Protein AF-A0A3A6Q9E3-F1 (afdb_monomer_lite)

Foldseek 3Di:
DPLVVLLVVLVCLLVVVDFQWDDDLQAIEGAAAAQDDDDRVVLSVLSNVLSVQLNVLRPPPCSVVSVVVSCVVSVQARPAAPPSAQHLSHHRNGPAPVNHALNRGAHEYAHHEDCQWDDRNNYIHHNQCVVCPPPQFSDWDWDDDNPFIKIWTADNVRDIDIDTD

pLDDT: mean 94.64, std 5.33, range [58.59, 98.62]

Secondary structure (DSSP, 8-state):
--HHHHHHHHHHHHTTSS-SEEE-SSSEEESS--SS---HHHHHHHHHHHHHHHHHTTT-TTHHHHHHHHHHHTHHHH--BTTTBS-TT--TTT--GGG--TTSPSEEE-SS--SS-EEETTEEE---TTTTTTSTT--EEEEE-SS-EEEEEE-TTS-EEEEE-

Radius of gyration: 17.54 Å; chains: 1; bounding box: 40×32×51 Å

Sequence (165 aa):
MAQSNRESFLNRVIEGGITAAFEGHSYVYSHAGSNEIFDPEEINERLRTAAKELLDAIGEPNEPAIQEEVVEQYNRIFELGEGGGRGPSAGLCWLDFRHIEESAPPQIVGHSMHASATRKGDVICGNVIRQNQRSQGGEGVLMETSSEVKFFHRNPDGSVGVEVI

Structure (mmCIF, N/CA/C/O backbone):
data_AF-A0A3A6Q9E3-F1
#
_entry.id   AF-A0A3A6Q9E3-F1
#
loop_
_atom_site.group_PDB
_atom_site.id
_atom_site.type_symbol
_atom_site.label_atom_id
_atom_site.label_alt_id
_atom_site.label_comp_id
_atom_site.label_asym_id
_atom_site.label_entity_id
_atom_site.label_seq_id
_atom_site.pdbx_PDB_ins_code
_atom_site.Cartn_x
_atom_site.Cartn_y
_atom_site.Cartn_z
_atom_site.occupancy
_atom_site.B_iso_or_equiv
_atom_site.auth_seq_id
_atom_site.auth_comp_id
_atom_site.auth_asym_id
_atom_site.auth_atom_id
_atom_site.pdbx_PDB_model_num
ATOM 1 N N . MET A 1 1 ? -15.010 15.907 4.787 1.00 58.59 1 MET A N 1
ATOM 2 C CA . MET A 1 1 ? -15.843 14.964 4.001 1.00 58.59 1 MET A CA 1
ATOM 3 C C . MET A 1 1 ? -17.243 14.970 4.587 1.00 58.59 1 MET A C 1
ATOM 5 O O . MET A 1 1 ? -17.349 15.163 5.790 1.00 58.59 1 MET A O 1
ATOM 9 N N . ALA A 1 2 ? -18.292 14.791 3.781 1.00 75.12 2 ALA A N 1
ATOM 10 C CA . ALA A 1 2 ? -19.626 14.543 4.334 1.00 75.12 2 ALA A CA 1
ATOM 11 C C . ALA A 1 2 ? -19.605 13.244 5.162 1.00 75.12 2 ALA A C 1
ATOM 13 O O . ALA A 1 2 ? -18.877 12.317 4.802 1.00 75.12 2 ALA A O 1
ATOM 14 N N . GLN A 1 3 ? -20.372 13.180 6.250 1.00 77.38 3 GLN A N 1
ATOM 15 C CA . GLN A 1 3 ? -20.430 12.013 7.140 1.00 77.38 3 GLN A CA 1
ATOM 16 C C . GLN A 1 3 ? -20.767 10.719 6.375 1.00 77.38 3 GLN A C 1
ATOM 18 O O . GLN A 1 3 ? -20.047 9.733 6.499 1.00 77.38 3 GLN A O 1
ATOM 23 N N . SER A 1 4 ? -21.733 10.782 5.453 1.00 86.31 4 SER A N 1
A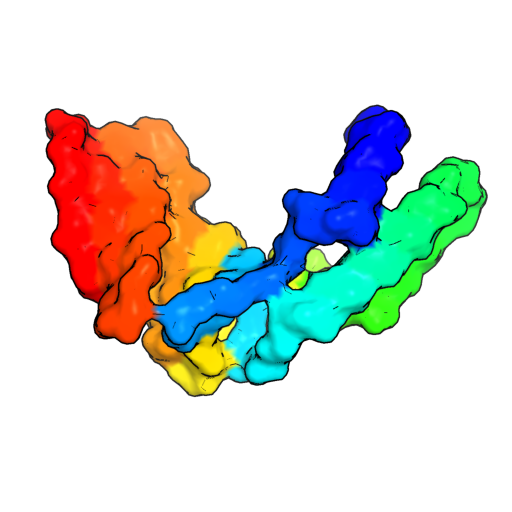TOM 24 C CA . SER A 1 4 ? -22.103 9.670 4.565 1.00 86.31 4 SER A CA 1
ATOM 25 C C . SER A 1 4 ? -20.943 9.141 3.710 1.00 86.31 4 SER A C 1
ATOM 27 O O . SER A 1 4 ? -20.870 7.948 3.423 1.00 86.31 4 SER A O 1
ATOM 29 N N . ASN A 1 5 ? -19.995 10.002 3.318 1.00 92.56 5 ASN A N 1
ATOM 30 C CA . ASN A 1 5 ? -18.818 9.569 2.561 1.00 92.56 5 ASN A CA 1
ATOM 31 C C . ASN A 1 5 ? -17.825 8.810 3.450 1.00 92.56 5 ASN A C 1
ATOM 33 O O . ASN A 1 5 ? -17.154 7.907 2.959 1.00 92.56 5 ASN A O 1
ATOM 37 N N . ARG A 1 6 ? -17.720 9.170 4.737 1.00 94.69 6 ARG A N 1
ATOM 38 C CA . ARG A 1 6 ? -16.858 8.460 5.695 1.00 94.69 6 ARG A CA 1
ATOM 39 C C . ARG A 1 6 ? -17.416 7.076 5.987 1.00 94.69 6 ARG A C 1
ATOM 41 O O . ARG A 1 6 ? -16.682 6.104 5.867 1.00 94.69 6 ARG A O 1
ATOM 48 N N . GLU A 1 7 ? -18.712 6.995 6.271 1.00 96.69 7 GLU A N 1
ATOM 49 C CA . GLU A 1 7 ? -19.413 5.727 6.483 1.00 96.69 7 GLU A CA 1
ATOM 50 C C . GLU A 1 7 ? -19.272 4.811 5.261 1.00 96.69 7 GLU A C 1
ATOM 52 O O . GLU A 1 7 ? -18.878 3.655 5.393 1.00 96.69 7 GLU A O 1
ATOM 57 N N . SER A 1 8 ? -19.516 5.327 4.051 1.00 96.75 8 SER A N 1
ATOM 58 C CA . SER A 1 8 ? -19.366 4.544 2.817 1.00 96.75 8 SER A CA 1
ATOM 59 C C . SER A 1 8 ? -17.931 4.055 2.595 1.00 96.75 8 SER A C 1
ATOM 61 O O . SER A 1 8 ? -17.729 2.910 2.189 1.00 96.75 8 SER A O 1
ATOM 63 N N . PHE A 1 9 ? -16.931 4.894 2.876 1.00 96.94 9 PHE A N 1
ATOM 64 C CA . PHE A 1 9 ? -15.528 4.508 2.759 1.00 96.94 9 PHE A CA 1
ATOM 65 C C . PHE A 1 9 ? -15.155 3.405 3.754 1.00 96.94 9 PHE A C 1
ATOM 67 O O . PHE A 1 9 ? -14.591 2.392 3.346 1.00 96.94 9 PHE A O 1
ATOM 74 N N . LEU A 1 10 ? -15.502 3.573 5.034 1.00 98.06 10 LEU A N 1
ATOM 75 C CA . LEU A 1 10 ? -15.190 2.597 6.078 1.00 98.06 10 LEU A CA 1
ATOM 76 C C . LEU A 1 10 ? -15.878 1.258 5.815 1.00 98.06 10 LEU A C 1
ATOM 78 O O . LEU A 1 10 ? -15.215 0.229 5.875 1.00 98.06 10 LEU A O 1
ATOM 82 N N . ASN A 1 11 ? -17.150 1.259 5.404 1.00 98.38 11 ASN A N 1
ATOM 83 C CA . ASN A 1 11 ? -17.837 0.028 5.000 1.00 98.38 11 ASN A CA 1
ATOM 84 C C . ASN A 1 11 ? -17.098 -0.698 3.869 1.00 98.38 11 ASN A C 1
ATOM 86 O O . ASN A 1 11 ? -16.890 -1.905 3.944 1.00 98.38 11 ASN A O 1
ATOM 90 N N . ARG A 1 12 ? -16.595 0.029 2.866 1.00 98.19 12 ARG A N 1
ATOM 91 C CA . ARG A 1 12 ? -15.822 -0.585 1.779 1.00 98.19 12 ARG A CA 1
ATOM 92 C C . ARG A 1 12 ? -14.494 -1.184 2.252 1.00 98.19 12 ARG A C 1
ATOM 94 O O . ARG A 1 12 ? -14.061 -2.194 1.700 1.00 98.19 12 ARG A O 1
ATOM 101 N N . VAL A 1 13 ? -13.841 -0.580 3.246 1.00 98.25 13 VAL A N 1
ATOM 102 C CA . VAL A 1 13 ? -12.651 -1.163 3.891 1.00 98.25 13 VAL A CA 1
ATOM 103 C C . VAL A 1 13 ? -13.034 -2.444 4.637 1.00 98.25 13 VAL A C 1
ATOM 105 O O . VAL A 1 13 ? -12.391 -3.472 4.442 1.00 98.25 13 VAL A O 1
ATOM 108 N N . ILE A 1 14 ? -14.114 -2.409 5.426 1.00 98.56 14 ILE A N 1
ATOM 109 C CA . ILE A 1 14 ? -14.632 -3.548 6.204 1.00 98.56 14 ILE A CA 1
ATOM 110 C C . ILE A 1 14 ? -14.969 -4.739 5.297 1.00 98.56 14 ILE A C 1
ATOM 112 O O . ILE A 1 14 ? -14.627 -5.874 5.619 1.00 98.56 14 ILE A O 1
ATOM 116 N N . GLU A 1 15 ? -15.580 -4.479 4.143 1.00 98.12 15 GLU A N 1
ATOM 117 C CA . GLU A 1 15 ? -15.915 -5.478 3.120 1.00 98.12 15 GLU A CA 1
ATOM 118 C C . GLU A 1 15 ? -14.687 -6.007 2.351 1.00 98.12 15 GLU A C 1
ATOM 120 O O . GLU A 1 15 ? -14.817 -6.897 1.513 1.00 98.12 15 GLU A O 1
ATOM 125 N N . GLY A 1 16 ? -13.487 -5.468 2.602 1.00 96.69 16 GLY A N 1
ATOM 126 C CA . GLY A 1 16 ? -12.255 -5.851 1.908 1.00 96.69 16 GLY A CA 1
ATOM 127 C C . GLY A 1 16 ? -12.112 -5.259 0.503 1.00 96.69 16 GLY A C 1
ATOM 128 O O . GLY A 1 16 ? -11.206 -5.636 -0.234 1.00 96.69 16 GLY A O 1
ATOM 129 N N . GLY A 1 17 ? -12.966 -4.305 0.123 1.00 96.94 17 GLY A N 1
ATOM 130 C CA . GLY A 1 17 ? -12.888 -3.601 -1.158 1.00 96.94 17 GLY A CA 1
ATOM 131 C C . GLY A 1 17 ? -11.771 -2.551 -1.232 1.00 96.94 17 GLY A C 1
ATOM 132 O O . GLY A 1 17 ? -11.564 -1.969 -2.301 1.00 96.94 17 GLY A O 1
ATOM 133 N N . ILE A 1 18 ? -11.097 -2.276 -0.110 1.00 96.38 18 ILE A N 1
ATOM 134 C CA . ILE A 1 18 ? -9.879 -1.464 0.011 1.00 96.38 18 ILE A CA 1
ATOM 135 C C . ILE A 1 18 ? -8.924 -2.207 0.954 1.00 96.38 18 ILE A C 1
ATOM 137 O O . ILE A 1 18 ? -9.303 -2.530 2.077 1.00 96.38 18 ILE A O 1
ATOM 141 N N . THR A 1 19 ? -7.694 -2.454 0.504 1.00 96.62 19 THR A N 1
ATOM 142 C CA . THR A 1 19 ? -6.647 -3.154 1.263 1.00 96.62 19 THR A CA 1
ATOM 143 C C . THR A 1 19 ? -5.437 -2.247 1.491 1.00 96.62 19 THR A C 1
ATOM 145 O O . THR A 1 19 ? -5.199 -1.309 0.729 1.00 96.62 19 THR A O 1
ATOM 148 N N . ALA A 1 20 ? -4.670 -2.518 2.548 1.00 96.50 20 ALA A N 1
ATOM 149 C CA . ALA A 1 20 ? -3.382 -1.866 2.798 1.00 96.50 20 ALA A CA 1
ATOM 150 C C . ALA A 1 20 ? -2.235 -2.562 2.049 1.00 96.50 20 ALA A C 1
ATOM 152 O O . ALA A 1 20 ? -1.257 -1.904 1.682 1.00 96.50 20 ALA A O 1
ATOM 153 N N . ALA A 1 21 ? -2.363 -3.870 1.807 1.00 98.00 21 ALA A N 1
ATOM 154 C CA . ALA A 1 21 ? -1.386 -4.651 1.060 1.00 98.00 21 ALA A CA 1
ATOM 155 C C . ALA A 1 21 ? -2.013 -5.838 0.312 1.00 98.00 21 ALA A C 1
ATOM 157 O O . ALA A 1 21 ? -3.147 -6.224 0.595 1.00 98.00 21 ALA A O 1
ATOM 158 N N . PHE A 1 22 ? -1.284 -6.424 -0.636 1.00 97.56 22 PHE A N 1
ATOM 159 C CA . PHE A 1 22 ? -1.633 -7.695 -1.281 1.00 97.56 22 PHE A CA 1
ATOM 160 C C . PHE A 1 22 ? -0.392 -8.385 -1.862 1.00 97.56 22 PHE A C 1
ATOM 162 O O . PHE A 1 22 ? 0.624 -7.739 -2.116 1.00 97.56 22 PHE A O 1
ATOM 169 N N . GLU A 1 23 ? -0.475 -9.696 -2.077 1.00 97.88 23 GLU A N 1
ATOM 170 C CA . GLU A 1 23 ? 0.599 -10.475 -2.700 1.00 97.88 23 GLU A CA 1
ATOM 171 C C . GLU A 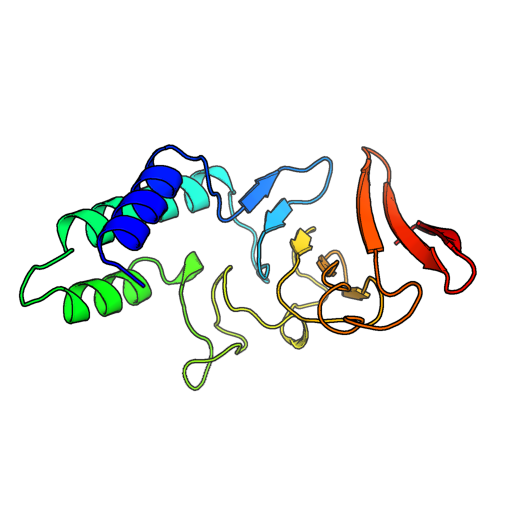1 23 ? 0.581 -10.337 -4.226 1.00 97.88 23 GLU A C 1
ATOM 173 O O . GLU A 1 23 ? -0.464 -10.465 -4.870 1.00 97.88 23 GLU A O 1
ATOM 178 N N . GLY A 1 24 ? 1.753 -10.069 -4.795 1.00 96.88 24 GLY A N 1
ATOM 179 C CA . GLY A 1 24 ? 2.039 -10.195 -6.217 1.00 96.88 24 GLY A CA 1
ATOM 180 C C . GLY A 1 24 ? 2.612 -11.569 -6.566 1.00 96.88 24 GLY A C 1
ATOM 181 O O . GLY A 1 24 ? 2.370 -12.563 -5.885 1.00 96.88 24 GLY A O 1
ATOM 182 N N . HIS A 1 25 ? 3.397 -11.635 -7.638 1.00 96.31 25 HIS A N 1
ATOM 183 C CA . HIS A 1 25 ? 4.125 -12.847 -8.019 1.00 96.31 25 HIS A CA 1
ATOM 184 C C . HIS A 1 25 ? 5.330 -13.119 -7.109 1.00 96.31 25 HIS A C 1
ATOM 186 O O . HIS A 1 25 ? 5.484 -14.224 -6.595 1.00 96.31 25 HIS A O 1
ATOM 192 N N . SER A 1 26 ? 6.184 -12.115 -6.946 1.00 96.56 26 SER A N 1
ATOM 193 C CA . SER A 1 26 ? 7.442 -12.147 -6.192 1.00 96.56 26 SER A CA 1
ATOM 194 C C . SER A 1 26 ? 7.547 -10.983 -5.202 1.00 96.56 26 SER A C 1
ATOM 196 O O . SER A 1 26 ? 8.435 -10.985 -4.351 1.00 96.56 26 SER A O 1
ATOM 198 N N . TYR A 1 27 ? 6.669 -9.985 -5.319 1.00 98.12 27 TYR A N 1
ATOM 199 C CA . TYR A 1 27 ? 6.662 -8.773 -4.509 1.00 98.12 27 TYR A CA 1
ATOM 200 C C . TYR A 1 27 ? 5.375 -8.660 -3.693 1.00 98.12 27 TYR A C 1
ATOM 202 O O . TYR A 1 27 ? 4.293 -9.019 -4.156 1.00 98.12 27 TYR A O 1
ATOM 210 N N . VAL A 1 28 ? 5.467 -8.075 -2.498 1.00 98.38 28 VAL A N 1
ATOM 211 C CA . VAL A 1 28 ? 4.283 -7.597 -1.775 1.00 98.38 28 VAL A CA 1
ATOM 212 C C . VAL A 1 28 ? 3.970 -6.169 -2.208 1.00 98.38 28 VAL A C 1
ATOM 214 O O . VAL A 1 28 ? 4.825 -5.282 -2.165 1.00 98.38 28 VAL A O 1
ATOM 217 N N . TYR A 1 29 ? 2.729 -5.916 -2.600 1.00 98.25 29 TYR A N 1
ATOM 218 C CA . TYR A 1 29 ? 2.251 -4.573 -2.888 1.00 98.25 29 TYR A CA 1
ATOM 219 C C . TYR A 1 29 ? 1.728 -3.923 -1.619 1.00 98.25 29 TYR A C 1
ATOM 221 O O . TYR A 1 29 ? 0.953 -4.528 -0.884 1.00 98.25 29 TYR A O 1
ATOM 229 N N . SER A 1 30 ? 2.106 -2.672 -1.376 1.00 97.25 30 SER A N 1
ATOM 230 C CA . SER A 1 30 ? 1.544 -1.857 -0.294 1.00 97.25 30 SER A CA 1
ATOM 231 C C . SER A 1 30 ? 1.592 -0.372 -0.650 1.00 97.25 30 SER A C 1
ATOM 233 O O . SER A 1 30 ? 2.131 0.012 -1.691 1.00 97.25 30 SER A O 1
ATOM 235 N N . HIS A 1 31 ? 1.006 0.496 0.180 1.00 95.81 31 HIS A N 1
ATOM 236 C CA . HIS A 1 31 ? 1.027 1.926 -0.119 1.00 95.81 31 HIS A CA 1
ATOM 237 C C . HIS A 1 31 ? 2.443 2.514 -0.035 1.00 95.81 31 HIS A C 1
ATOM 239 O O . HIS A 1 31 ? 2.944 3.023 -1.042 1.00 95.81 31 HIS A O 1
ATOM 245 N N . ALA A 1 32 ? 3.079 2.452 1.137 1.00 96.81 32 ALA A N 1
ATOM 246 C CA . ALA A 1 32 ? 4.372 3.081 1.411 1.00 96.81 32 ALA A CA 1
ATOM 247 C C . ALA A 1 32 ? 5.531 2.093 1.609 1.00 96.81 32 ALA A C 1
ATOM 249 O O . ALA A 1 32 ? 6.683 2.460 1.384 1.00 96.81 32 ALA A O 1
ATOM 250 N N . GLY A 1 33 ? 5.222 0.841 1.944 1.00 96.94 33 GLY A N 1
ATOM 251 C CA . GLY A 1 33 ? 6.204 -0.197 2.243 1.00 96.94 33 GLY A CA 1
ATOM 252 C C . GLY A 1 33 ? 6.677 -0.206 3.692 1.00 96.94 33 GLY A C 1
ATOM 253 O O . GLY A 1 33 ? 6.226 0.580 4.525 1.00 96.94 33 GLY A O 1
ATOM 254 N N . SER A 1 34 ? 7.582 -1.134 3.986 1.00 97.19 34 SER A N 1
ATOM 255 C CA . SER A 1 34 ? 8.224 -1.317 5.287 1.00 97.19 34 SER A CA 1
ATOM 256 C C . SER A 1 34 ? 9.653 -1.841 5.128 1.00 97.19 34 SER A C 1
ATOM 258 O O . SER A 1 34 ? 9.971 -2.497 4.139 1.00 97.19 34 SER A O 1
ATOM 260 N N . ASN A 1 35 ? 10.504 -1.603 6.125 1.00 97.62 35 ASN A N 1
ATOM 261 C CA . ASN A 1 35 ? 11.821 -2.244 6.216 1.00 97.62 35 ASN A CA 1
ATOM 262 C C . ASN A 1 35 ? 11.758 -3.679 6.756 1.00 97.62 35 ASN A C 1
ATOM 264 O O . ASN A 1 35 ? 12.725 -4.424 6.638 1.00 97.62 35 ASN A O 1
ATOM 268 N N . GLU A 1 36 ? 10.624 -4.090 7.319 1.00 97.00 36 GLU A N 1
ATOM 269 C CA . GLU A 1 36 ? 10.445 -5.412 7.914 1.00 97.00 36 GLU A CA 1
ATOM 270 C C . GLU A 1 36 ? 9.415 -6.227 7.125 1.00 97.00 36 GLU A C 1
ATOM 272 O O . GLU A 1 36 ? 8.508 -5.672 6.502 1.00 97.00 36 GLU A O 1
ATOM 277 N N . ILE A 1 37 ? 9.517 -7.555 7.200 1.00 97.00 37 ILE A N 1
ATOM 278 C CA . ILE A 1 37 ? 8.528 -8.471 6.619 1.00 97.00 37 ILE A CA 1
ATOM 279 C C . ILE A 1 37 ? 7.173 -8.259 7.305 1.00 97.00 37 ILE A C 1
ATOM 281 O O . ILE A 1 37 ? 7.098 -8.024 8.511 1.00 97.00 37 ILE A O 1
ATOM 285 N N . PHE A 1 38 ? 6.093 -8.345 6.537 1.00 97.44 38 PHE A N 1
ATOM 286 C CA . PHE A 1 38 ? 4.731 -8.366 7.055 1.00 97.44 38 PHE A CA 1
ATOM 287 C C . PHE A 1 38 ? 3.859 -9.281 6.201 1.00 97.44 38 PHE A C 1
ATOM 289 O O . PHE A 1 38 ? 4.125 -9.469 5.015 1.00 97.44 38 PHE A O 1
ATOM 296 N N . ASP A 1 39 ? 2.815 -9.821 6.819 1.00 97.94 39 ASP A N 1
ATOM 297 C CA . ASP A 1 39 ? 1.790 -10.615 6.152 1.00 97.94 39 ASP A CA 1
ATOM 298 C C . ASP A 1 39 ? 0.651 -9.694 5.664 1.00 97.94 39 ASP A C 1
ATOM 300 O O . ASP A 1 39 ? 0.012 -9.020 6.484 1.00 97.94 39 ASP A O 1
ATOM 304 N N . PRO A 1 40 ? 0.382 -9.617 4.345 1.00 98.06 40 PRO A N 1
ATOM 305 C CA . PRO A 1 40 ? -0.725 -8.830 3.814 1.00 98.06 40 PRO A CA 1
ATOM 306 C C . PRO A 1 40 ? -2.098 -9.223 4.369 1.00 98.06 40 PRO A C 1
ATOM 308 O O . PRO A 1 40 ? -2.948 -8.345 4.528 1.00 98.06 40 PRO A O 1
ATOM 311 N N . GLU A 1 41 ? -2.341 -10.503 4.659 1.00 98.00 41 GLU A N 1
ATOM 312 C CA . GLU A 1 41 ? -3.622 -10.960 5.207 1.00 98.00 41 GLU A CA 1
ATOM 313 C C . GLU A 1 41 ? -3.828 -10.395 6.615 1.00 98.00 41 GLU A C 1
ATOM 315 O O . GLU A 1 41 ? -4.838 -9.733 6.873 1.00 98.00 41 GLU A O 1
ATOM 320 N N . GLU A 1 42 ? -2.826 -10.545 7.485 1.00 98.31 42 GLU A N 1
ATOM 321 C CA . GLU A 1 42 ? -2.852 -10.003 8.846 1.00 98.31 42 GLU A CA 1
ATOM 322 C C . GLU A 1 42 ? -3.038 -8.476 8.851 1.00 98.31 42 GLU A C 1
ATOM 324 O O . GLU A 1 42 ? -3.869 -7.936 9.589 1.00 98.31 42 GLU A O 1
ATOM 329 N N . ILE A 1 43 ? -2.294 -7.765 7.999 1.00 98.25 43 ILE A N 1
ATOM 330 C CA . ILE A 1 43 ? -2.398 -6.308 7.864 1.00 98.25 43 ILE A CA 1
ATOM 331 C C . ILE A 1 43 ? -3.803 -5.887 7.422 1.00 98.25 43 ILE A C 1
ATOM 333 O O . ILE A 1 43 ? -4.356 -4.920 7.952 1.00 98.25 43 ILE A O 1
ATOM 337 N N . ASN A 1 44 ? -4.408 -6.606 6.479 1.00 98.50 44 ASN A N 1
ATOM 338 C CA . ASN A 1 44 ? -5.745 -6.281 6.000 1.00 98.50 44 ASN A CA 1
ATOM 339 C C . ASN A 1 44 ? -6.839 -6.604 7.026 1.00 98.50 44 ASN A C 1
ATOM 341 O O . ASN A 1 44 ? -7.811 -5.856 7.111 1.00 98.50 44 ASN A O 1
ATOM 345 N N . GLU A 1 45 ? -6.692 -7.655 7.835 1.00 98.56 45 GLU A N 1
ATOM 346 C CA . GLU A 1 45 ? -7.611 -7.925 8.952 1.00 98.56 45 GLU A CA 1
ATOM 347 C C . GLU A 1 45 ? -7.535 -6.847 10.038 1.00 98.56 45 GLU A C 1
ATOM 349 O O . GLU A 1 45 ? -8.561 -6.358 10.527 1.00 98.56 45 GLU A O 1
ATOM 354 N N . ARG A 1 46 ? -6.321 -6.397 10.371 1.00 98.38 46 ARG A N 1
ATOM 355 C CA . ARG A 1 46 ? -6.114 -5.265 11.285 1.00 98.38 46 ARG A CA 1
ATOM 356 C C . ARG A 1 46 ? -6.743 -3.983 10.735 1.00 98.38 46 ARG A C 1
ATOM 358 O O . ARG A 1 46 ? -7.463 -3.302 11.459 1.00 98.38 46 ARG A O 1
ATOM 365 N N . LEU A 1 47 ? -6.558 -3.698 9.443 1.00 98.38 47 LEU A N 1
ATOM 366 C CA . LEU A 1 47 ? -7.196 -2.563 8.767 1.00 98.38 47 LEU A CA 1
ATOM 367 C C . LEU A 1 47 ? -8.732 -2.642 8.833 1.00 98.38 47 LEU A C 1
ATOM 369 O O . LEU A 1 47 ? -9.386 -1.641 9.126 1.00 98.38 47 LEU A O 1
ATOM 373 N N . ARG A 1 48 ? -9.316 -3.822 8.580 1.00 98.62 48 ARG A N 1
ATOM 374 C CA . ARG A 1 48 ? -10.765 -4.050 8.697 1.00 98.62 48 ARG A CA 1
ATOM 375 C C . ARG A 1 48 ? -11.265 -3.803 10.116 1.00 98.62 48 ARG A C 1
ATOM 377 O O . ARG A 1 48 ? -12.345 -3.245 10.283 1.00 98.62 48 ARG A O 1
ATOM 384 N N . THR A 1 49 ? -10.501 -4.216 11.121 1.00 98.56 49 THR A N 1
ATOM 385 C CA . THR A 1 49 ? -10.860 -4.034 12.535 1.00 98.56 49 THR A CA 1
ATOM 386 C C . THR A 1 49 ? -10.835 -2.556 12.917 1.00 98.56 49 THR A C 1
ATOM 388 O O . THR A 1 49 ? -11.854 -2.041 13.370 1.00 98.56 49 THR A O 1
ATOM 391 N N . ALA A 1 50 ? -9.756 -1.841 12.584 1.00 98.19 50 ALA A N 1
ATOM 392 C CA . ALA A 1 50 ? -9.671 -0.394 12.768 1.00 98.19 50 ALA A CA 1
ATOM 393 C C . ALA A 1 50 ? -10.818 0.354 12.064 1.00 98.19 50 ALA A C 1
ATOM 395 O O . ALA A 1 50 ? -11.394 1.292 12.607 1.00 98.19 50 ALA A O 1
ATOM 396 N N . ALA A 1 51 ? -11.200 -0.075 10.855 1.00 98.31 51 ALA A N 1
ATOM 397 C CA . ALA A 1 51 ? -12.308 0.540 10.132 1.00 98.31 51 ALA A CA 1
ATOM 398 C C . ALA A 1 51 ? -13.671 0.340 10.820 1.00 98.31 51 ALA A C 1
ATOM 400 O O . ALA A 1 51 ? -14.504 1.241 10.739 1.00 98.31 51 ALA A O 1
ATOM 401 N N . LYS A 1 52 ? -13.897 -0.796 11.500 1.00 98.38 52 LYS A N 1
ATOM 402 C CA . LYS A 1 52 ? -15.108 -1.029 12.312 1.00 98.38 52 LYS A CA 1
ATOM 403 C C . LYS A 1 52 ? -15.150 -0.089 13.510 1.00 98.38 52 LYS A C 1
ATOM 405 O O . LYS A 1 52 ? -16.151 0.586 13.697 1.00 98.38 52 LYS A O 1
ATOM 410 N N . GLU A 1 53 ? -14.047 0.022 14.246 1.00 98.06 53 GLU A N 1
ATOM 411 C CA . GLU A 1 53 ? -13.949 0.931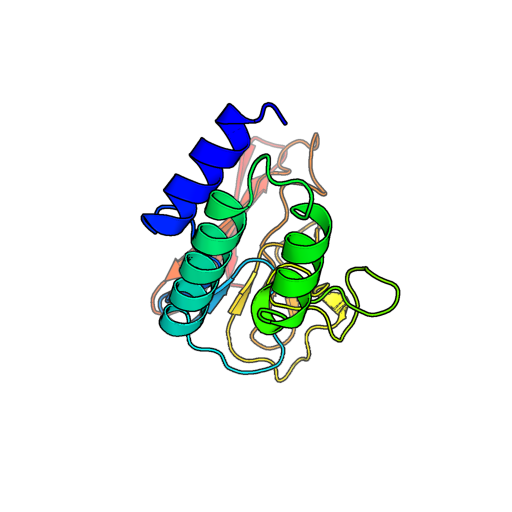 15.397 1.00 98.06 53 GLU A CA 1
ATOM 412 C C . GLU A 1 53 ? -14.200 2.386 14.992 1.00 98.06 53 GLU A C 1
ATOM 414 O O . GLU A 1 53 ? -14.985 3.093 15.621 1.00 98.06 53 GLU A O 1
ATOM 419 N N . LEU A 1 54 ? -13.593 2.822 13.884 1.00 97.44 54 LEU A N 1
ATOM 420 C CA . LEU A 1 54 ? -13.810 4.162 13.348 1.00 97.44 54 LEU A CA 1
ATOM 421 C C . LEU A 1 54 ? -15.245 4.386 12.866 1.00 97.44 54 LEU A C 1
ATOM 423 O O . LEU A 1 54 ? -15.700 5.525 12.908 1.00 97.44 54 LEU A O 1
ATOM 427 N N . LEU A 1 55 ? -15.929 3.350 12.370 1.00 97.69 55 LEU A N 1
ATOM 428 C CA . LEU A 1 55 ? -17.318 3.438 11.916 1.00 97.69 55 LEU A CA 1
ATOM 429 C C . LEU A 1 55 ? -18.267 3.565 13.110 1.00 97.69 55 LEU A C 1
ATOM 431 O O . LEU A 1 55 ? -19.128 4.442 13.097 1.00 97.69 55 LEU A O 1
ATOM 435 N N . ASP A 1 56 ? -18.065 2.739 14.138 1.00 97.12 56 ASP A N 1
ATOM 436 C CA . ASP A 1 56 ? -18.854 2.746 15.373 1.00 97.12 56 ASP A 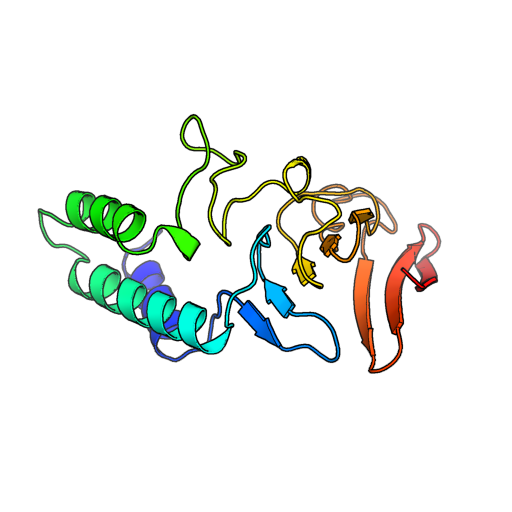CA 1
ATOM 437 C C . ASP A 1 56 ? -18.695 4.066 16.147 1.00 97.12 56 ASP A C 1
ATOM 439 O O . ASP A 1 56 ? -19.615 4.499 16.835 1.00 97.12 56 ASP A O 1
ATOM 443 N N . ALA A 1 57 ? -17.548 4.737 16.000 1.00 96.81 57 ALA A N 1
ATOM 444 C CA . ALA A 1 57 ? -17.265 6.022 16.631 1.00 96.81 57 ALA A CA 1
ATOM 445 C C . ALA A 1 57 ? -17.919 7.234 15.943 1.00 96.81 57 ALA A C 1
ATOM 447 O O . ALA A 1 57 ? -17.908 8.326 16.512 1.00 96.81 57 ALA A O 1
ATOM 448 N N . ILE A 1 58 ? -18.434 7.104 14.713 1.00 95.19 58 ILE A N 1
ATOM 449 C CA . ILE A 1 58 ? -18.928 8.262 13.953 1.00 95.19 58 ILE A CA 1
ATOM 450 C C . ILE A 1 58 ? -20.081 8.946 14.693 1.00 95.19 58 ILE A C 1
ATOM 452 O O . ILE A 1 58 ? -21.147 8.370 14.890 1.00 95.19 58 ILE A O 1
ATOM 456 N N . GLY A 1 59 ? -19.898 10.232 15.000 1.00 92.50 59 GLY A N 1
ATOM 457 C CA . GLY A 1 59 ? -20.912 11.050 15.666 1.00 92.50 59 GLY A CA 1
ATOM 458 C C . GLY A 1 59 ? -20.912 10.939 17.191 1.00 92.50 59 GLY A C 1
ATOM 459 O O . GLY A 1 59 ? -21.659 11.675 17.839 1.00 92.50 59 GLY A O 1
ATOM 460 N N . GLU A 1 60 ? -20.056 10.094 17.768 1.00 95.50 60 GLU A N 1
ATOM 461 C CA . GLU A 1 60 ? -19.869 10.015 19.212 1.00 95.50 60 GLU A CA 1
ATOM 462 C C . GLU A 1 60 ? -19.039 11.204 19.735 1.00 95.50 60 GLU A C 1
ATOM 464 O O . GLU A 1 60 ? -18.097 11.658 19.075 1.00 95.50 60 GLU A O 1
ATOM 469 N N . PRO A 1 61 ? -19.317 11.731 20.945 1.00 96.62 61 PRO A N 1
ATOM 470 C CA . PRO A 1 61 ? -18.560 12.856 21.502 1.00 96.62 61 PRO A CA 1
ATOM 471 C C . PRO A 1 61 ? -17.055 12.592 21.665 1.00 96.62 61 PRO A C 1
ATOM 473 O O . PRO A 1 61 ? -16.263 13.534 21.656 1.00 96.62 61 PRO A O 1
ATOM 476 N N . ASN A 1 62 ? -16.659 11.328 21.837 1.00 95.69 62 ASN A N 1
ATOM 477 C CA . ASN A 1 62 ? -15.272 10.892 22.001 1.00 95.69 62 ASN A CA 1
ATOM 478 C C . ASN A 1 62 ? -14.616 10.420 20.691 1.00 95.69 62 ASN A C 1
ATOM 480 O O . ASN A 1 62 ? -13.498 9.913 20.739 1.00 95.69 62 ASN A O 1
ATOM 484 N N . GLU A 1 63 ? -15.255 10.613 19.533 1.00 95.12 63 GLU A N 1
ATOM 485 C CA . GLU A 1 63 ? -14.713 10.216 18.228 1.00 95.12 63 GLU A CA 1
ATOM 486 C C . GLU A 1 63 ? -13.250 10.661 17.995 1.00 95.12 63 GLU A C 1
ATOM 488 O O . GLU A 1 63 ? -12.463 9.842 17.516 1.00 95.12 63 GLU A O 1
ATOM 493 N N . PRO A 1 64 ? -12.819 11.896 18.346 1.00 95.31 64 PRO A N 1
ATOM 494 C CA . PRO A 1 64 ? -11.423 12.298 18.162 1.00 95.31 64 PRO A CA 1
ATOM 495 C C . PRO A 1 64 ? -10.430 11.452 18.968 1.00 95.31 64 PRO A C 1
ATOM 497 O O . PRO A 1 64 ? -9.377 11.106 18.446 1.00 95.31 64 PRO A O 1
ATOM 500 N N . ALA A 1 65 ? -10.781 11.077 20.202 1.00 96.69 65 ALA A N 1
ATOM 501 C CA . ALA A 1 65 ? -9.926 10.234 21.036 1.00 96.69 65 ALA A CA 1
ATOM 502 C C . ALA A 1 65 ? -9.796 8.823 20.443 1.00 96.69 65 ALA A C 1
ATOM 504 O O . ALA A 1 65 ? -8.700 8.281 20.385 1.00 96.69 65 ALA A O 1
ATOM 505 N N . ILE A 1 66 ? -10.887 8.268 19.901 1.00 96.12 66 ILE A N 1
ATOM 506 C CA . ILE A 1 66 ? -10.859 6.962 19.225 1.00 96.12 66 ILE A CA 1
ATOM 507 C C . ILE A 1 66 ? -9.967 7.008 17.976 1.00 96.12 66 ILE A C 1
ATOM 509 O O . ILE A 1 66 ? -9.234 6.063 17.703 1.00 96.12 66 ILE A O 1
ATOM 513 N N . GLN A 1 67 ? -9.978 8.108 17.215 1.00 94.00 67 GLN A N 1
ATOM 514 C CA . GLN A 1 67 ? -9.080 8.255 16.062 1.00 94.00 67 GLN A CA 1
ATOM 515 C C . GLN A 1 67 ? -7.601 8.246 16.467 1.00 94.00 67 GLN A C 1
ATOM 517 O O . GLN A 1 67 ? -6.788 7.654 15.759 1.00 94.00 67 GLN A O 1
ATOM 522 N N . GLU A 1 68 ? -7.255 8.883 17.587 1.00 94.00 68 GLU A N 1
ATOM 523 C CA . GLU A 1 68 ? -5.897 8.860 18.141 1.00 94.00 68 GLU A CA 1
ATOM 524 C C . GLU A 1 68 ? -5.523 7.448 18.619 1.00 94.00 68 GLU A C 1
ATOM 526 O O . GLU A 1 68 ? -4.484 6.922 18.218 1.00 94.00 68 GLU A O 1
ATOM 531 N N . GLU A 1 69 ? -6.409 6.787 19.367 1.00 95.44 69 GLU A N 1
ATOM 532 C CA . GLU A 1 69 ? -6.216 5.410 19.838 1.00 95.44 69 GLU A CA 1
ATOM 533 C C . GLU A 1 69 ? -6.026 4.420 18.680 1.00 95.44 69 GLU A C 1
ATOM 535 O O . GLU A 1 69 ? -5.165 3.545 18.754 1.00 95.44 69 GLU A O 1
ATOM 540 N N . VAL A 1 70 ? -6.762 4.573 17.575 1.00 95.81 70 VAL A N 1
ATOM 541 C CA . VAL A 1 70 ? -6.593 3.734 16.378 1.00 95.81 70 VAL A CA 1
ATOM 542 C C . VAL A 1 70 ? -5.193 3.890 15.777 1.00 95.81 70 VAL A C 1
ATOM 544 O O . VAL A 1 70 ? -4.605 2.909 15.320 1.00 95.81 70 VAL A O 1
ATOM 547 N N . VAL A 1 71 ? -4.614 5.092 15.782 1.00 93.12 71 VAL A N 1
ATOM 548 C CA . VAL A 1 71 ? -3.233 5.278 15.307 1.00 93.12 71 VAL A CA 1
ATOM 549 C C . VAL A 1 71 ? -2.245 4.546 16.216 1.00 93.12 71 VAL A C 1
ATOM 551 O O . VAL A 1 71 ? -1.329 3.897 15.710 1.00 93.12 71 VAL A O 1
ATOM 554 N N . GLU A 1 72 ? -2.444 4.603 17.533 1.00 92.62 72 GLU A N 1
ATOM 555 C CA . GLU A 1 72 ? -1.578 3.939 18.513 1.00 92.62 72 GLU A CA 1
ATOM 556 C C . GLU A 1 72 ? -1.692 2.407 18.459 1.00 92.62 72 GLU A C 1
ATOM 558 O O . GLU A 1 72 ? -0.682 1.704 18.430 1.00 92.62 72 GLU A O 1
ATOM 563 N N . GLN A 1 73 ? -2.913 1.873 18.404 1.00 96.75 73 GLN A N 1
ATOM 564 C CA . GLN A 1 73 ? -3.171 0.430 18.407 1.00 96.75 73 GLN A CA 1
ATOM 565 C C . GLN A 1 73 ? -2.771 -0.242 17.089 1.00 96.75 73 GLN A C 1
ATOM 567 O O . GLN A 1 73 ? -2.288 -1.378 17.078 1.00 96.75 73 GLN A O 1
ATOM 572 N N . TYR A 1 74 ? -2.947 0.463 15.970 1.00 97.19 74 TYR A N 1
ATOM 573 C CA . TYR A 1 74 ? -2.672 -0.036 14.623 1.00 97.19 74 TYR A CA 1
ATOM 574 C C . TYR A 1 74 ? -1.458 0.669 13.998 1.00 97.19 74 TYR A C 1
ATOM 576 O O . TYR A 1 74 ? -1.412 0.919 12.788 1.00 97.19 74 TYR A O 1
ATOM 584 N N . ASN A 1 75 ? -0.447 0.955 14.825 1.00 95.12 75 ASN A N 1
ATOM 585 C CA . ASN A 1 75 ? 0.753 1.718 14.471 1.00 95.12 75 ASN A CA 1
ATOM 586 C C . ASN A 1 75 ? 1.490 1.150 13.244 1.00 95.12 75 ASN A C 1
ATOM 588 O O . ASN A 1 75 ? 1.900 1.887 12.352 1.00 95.12 75 ASN A O 1
ATOM 592 N N . ARG A 1 76 ? 1.535 -0.175 13.086 1.00 95.94 76 ARG A N 1
ATOM 593 C CA . ARG A 1 76 ? 2.139 -0.812 11.908 1.00 95.94 76 ARG A CA 1
ATOM 594 C C . ARG A 1 76 ? 1.571 -0.301 10.574 1.00 95.94 76 ARG A C 1
ATOM 596 O O . ARG A 1 76 ? 2.279 -0.278 9.568 1.00 95.94 76 ARG A O 1
ATOM 603 N N . ILE A 1 77 ? 0.305 0.110 10.561 1.00 96.62 77 ILE A N 1
ATOM 604 C CA . ILE A 1 77 ? -0.386 0.652 9.389 1.00 96.62 77 ILE A CA 1
ATOM 605 C C . ILE A 1 77 ? -0.342 2.183 9.413 1.00 96.62 77 ILE A C 1
ATOM 607 O O . ILE A 1 77 ? 0.030 2.801 8.413 1.00 96.62 77 ILE A O 1
ATOM 611 N N . PHE A 1 78 ? -0.721 2.789 10.543 1.00 95.62 78 PHE A N 1
ATOM 612 C CA . PHE A 1 78 ? -1.045 4.216 10.625 1.00 95.62 78 PHE A CA 1
ATOM 613 C C . PHE A 1 78 ? -0.012 5.089 11.330 1.00 95.62 78 PHE A C 1
ATOM 615 O O . PHE A 1 78 ? -0.198 6.305 11.320 1.00 95.62 78 PHE A O 1
ATOM 622 N N . GLU A 1 79 ? 1.050 4.521 11.909 1.00 93.69 79 GLU A N 1
ATOM 623 C CA . GLU A 1 79 ? 2.060 5.297 12.628 1.00 93.69 79 GLU A CA 1
ATOM 624 C C . GLU A 1 79 ? 2.584 6.418 11.740 1.00 93.69 79 GLU A C 1
ATOM 626 O O . GLU A 1 79 ? 3.045 6.203 10.613 1.00 93.69 79 GLU A O 1
ATOM 631 N N . LEU A 1 80 ? 2.486 7.633 12.263 1.00 90.12 80 LEU A N 1
ATOM 632 C CA . LEU A 1 80 ? 3.146 8.781 11.683 1.00 90.12 80 LEU A CA 1
ATOM 633 C C . LEU A 1 80 ? 4.605 8.722 12.123 1.00 90.12 80 LEU A C 1
ATOM 635 O O . LEU A 1 80 ? 4.902 8.553 13.302 1.00 90.12 80 LEU A O 1
ATOM 639 N N . GLY A 1 81 ? 5.525 8.882 11.184 1.00 86.06 81 GLY A N 1
ATOM 640 C CA . GLY A 1 81 ? 6.937 8.973 11.518 1.00 86.06 81 GLY A CA 1
ATOM 641 C C . GLY A 1 81 ? 7.268 10.266 12.262 1.00 86.06 81 GLY A C 1
ATOM 642 O O . GLY A 1 81 ? 6.428 11.158 12.408 1.00 86.06 81 GLY A O 1
ATOM 643 N N . GLU A 1 82 ? 8.523 10.376 12.701 1.00 83.62 82 GLU A N 1
ATOM 644 C CA . GLU A 1 82 ? 9.056 11.514 13.464 1.00 83.62 82 GLU A CA 1
ATOM 645 C C . GLU A 1 82 ? 8.469 12.880 13.053 1.00 83.62 82 GLU A C 1
ATOM 647 O O . GLU A 1 82 ? 8.444 13.248 11.875 1.00 83.62 82 GLU A O 1
ATOM 652 N N . GLY A 1 83 ? 7.992 13.640 14.045 1.00 74.31 83 GLY A N 1
ATOM 653 C CA . GLY A 1 83 ? 7.349 14.940 13.828 1.00 74.31 83 GLY A CA 1
ATOM 654 C C . GLY A 1 83 ? 5.916 14.873 13.283 1.00 74.31 83 GLY A C 1
ATOM 655 O O . GLY A 1 83 ? 5.405 15.900 12.842 1.00 74.31 83 GLY A O 1
ATOM 656 N N . GLY A 1 84 ? 5.272 13.699 13.302 1.00 75.69 84 GLY A N 1
ATOM 657 C CA . GLY A 1 84 ? 3.900 13.502 12.815 1.00 75.69 84 GLY A CA 1
ATOM 658 C C . GLY A 1 84 ? 3.806 13.383 11.290 1.00 75.69 84 GLY A C 1
ATOM 659 O O . GLY A 1 84 ? 2.789 13.744 10.703 1.00 75.69 84 GLY A O 1
ATOM 660 N N . GLY A 1 85 ? 4.880 12.933 10.635 1.00 84.94 85 GLY A N 1
ATOM 661 C CA . GLY A 1 85 ? 5.020 12.959 9.180 1.00 84.94 85 GLY A CA 1
ATOM 662 C C . GLY A 1 85 ? 5.455 11.632 8.561 1.00 84.94 85 GLY A C 1
ATOM 663 O O . GLY A 1 85 ? 5.144 10.551 9.042 1.00 84.94 85 GLY A O 1
ATOM 664 N N . ARG A 1 86 ? 6.194 11.721 7.452 1.00 88.88 86 ARG A N 1
ATOM 665 C CA . ARG A 1 86 ? 6.686 10.574 6.669 1.00 88.88 86 ARG A CA 1
ATOM 666 C C . ARG A 1 86 ? 8.110 10.189 7.089 1.00 88.88 86 ARG A C 1
ATOM 668 O O . ARG A 1 86 ? 9.045 10.229 6.292 1.00 88.88 86 ARG A O 1
ATOM 675 N N . GLY A 1 87 ? 8.302 9.970 8.386 1.00 92.12 87 GLY A N 1
ATOM 676 C CA . GLY A 1 87 ? 9.607 9.681 8.994 1.00 92.12 87 GLY A CA 1
ATOM 677 C C . GLY A 1 87 ? 10.005 8.196 8.941 1.00 92.12 87 GLY A C 1
ATOM 678 O O . GLY A 1 87 ? 9.246 7.383 8.423 1.00 92.12 87 GLY A O 1
ATOM 679 N N . PRO A 1 88 ? 11.178 7.827 9.488 1.00 93.44 88 PRO A N 1
ATOM 680 C CA . PRO A 1 88 ? 11.702 6.456 9.440 1.00 93.44 88 PRO A CA 1
ATOM 681 C C . PRO A 1 88 ? 10.930 5.440 10.297 1.00 93.44 88 PRO A C 1
ATOM 683 O O . PRO A 1 88 ? 11.000 4.253 10.009 1.00 93.44 88 PRO A O 1
ATOM 686 N N . SER A 1 89 ? 10.189 5.884 11.318 1.00 91.75 89 SER A N 1
ATOM 687 C CA . SER A 1 89 ? 9.320 5.018 12.136 1.00 91.75 89 SER A CA 1
ATOM 688 C C . SER A 1 89 ? 7.897 4.878 11.584 1.00 91.75 89 SER A C 1
ATOM 690 O O . SER A 1 89 ? 7.055 4.235 12.196 1.00 91.75 89 SER A O 1
ATOM 692 N N . ALA A 1 90 ? 7.595 5.510 10.449 1.00 95.88 90 ALA A N 1
ATOM 693 C CA . ALA A 1 90 ? 6.243 5.542 9.917 1.00 95.88 90 ALA A CA 1
ATOM 694 C C . ALA A 1 90 ? 5.751 4.153 9.469 1.00 95.88 90 ALA A C 1
ATOM 696 O O . ALA A 1 90 ? 6.513 3.339 8.944 1.00 95.88 90 ALA A O 1
ATOM 697 N N . GLY A 1 91 ? 4.447 3.925 9.620 1.00 96.12 91 GLY A N 1
ATOM 698 C CA . GLY A 1 91 ? 3.775 2.701 9.200 1.00 96.12 91 GLY A CA 1
ATOM 699 C C . GLY A 1 91 ? 3.585 2.589 7.683 1.00 96.12 91 GLY A C 1
ATOM 700 O O . GLY A 1 91 ? 3.950 3.475 6.902 1.00 96.12 91 GLY A O 1
ATOM 701 N N . LEU A 1 92 ? 2.934 1.500 7.267 1.00 96.81 92 LEU A N 1
ATOM 702 C CA . LEU A 1 92 ? 2.715 1.121 5.860 1.00 96.81 92 LEU A CA 1
ATOM 703 C C . LEU A 1 92 ? 1.985 2.170 5.007 1.00 96.81 92 LEU A C 1
ATOM 705 O O . LEU A 1 92 ? 2.046 2.105 3.777 1.00 96.81 92 LEU A O 1
ATOM 709 N N . CYS A 1 93 ? 1.278 3.118 5.624 1.00 95.12 93 CYS A N 1
ATOM 710 C CA . CYS A 1 93 ? 0.609 4.211 4.920 1.00 95.12 93 CYS A CA 1
ATOM 711 C C . CYS A 1 93 ? 1.467 5.479 4.775 1.00 95.12 93 CYS A C 1
ATOM 713 O O . CYS A 1 93 ? 1.100 6.356 3.992 1.00 95.12 93 CYS A O 1
ATOM 715 N N . TRP A 1 94 ? 2.575 5.600 5.510 1.00 95.75 94 TRP A N 1
ATOM 716 C CA . TRP A 1 94 ? 3.249 6.886 5.712 1.00 95.75 94 TRP A CA 1
ATOM 717 C C . TRP A 1 94 ? 4.768 6.868 5.515 1.00 95.75 94 TRP A C 1
ATOM 719 O O . TRP A 1 94 ? 5.357 7.944 5.405 1.00 95.75 94 TRP A O 1
ATOM 729 N N . LEU A 1 95 ? 5.417 5.702 5.442 1.00 96.81 95 LEU A N 1
ATOM 730 C CA . LEU A 1 95 ? 6.872 5.604 5.279 1.00 96.81 95 LEU A CA 1
ATOM 731 C C . LEU A 1 95 ? 7.373 6.265 3.991 1.00 96.81 95 LEU A C 1
ATOM 733 O O . LEU A 1 95 ? 7.066 5.837 2.881 1.00 96.81 95 LEU A O 1
ATOM 737 N N . ASP A 1 96 ? 8.183 7.320 4.112 1.00 96.25 96 ASP A N 1
ATOM 738 C CA . ASP A 1 96 ? 8.795 7.909 2.924 1.00 96.25 96 ASP A CA 1
ATOM 739 C C . ASP A 1 96 ? 9.834 6.945 2.341 1.00 96.25 96 ASP A C 1
ATOM 741 O O . ASP A 1 96 ? 10.721 6.468 3.046 1.00 96.25 96 ASP A O 1
ATOM 745 N N . PHE A 1 97 ? 9.777 6.722 1.030 1.00 97.12 97 PHE A N 1
ATOM 746 C CA . PHE A 1 97 ? 10.693 5.855 0.294 1.00 97.12 97 PHE A CA 1
ATOM 747 C C . PHE A 1 97 ? 12.178 6.169 0.532 1.00 97.12 97 PHE A C 1
ATOM 749 O O . PHE A 1 97 ? 13.019 5.273 0.477 1.00 97.12 97 PHE A O 1
ATOM 756 N N . ARG A 1 98 ? 12.538 7.417 0.868 1.00 96.19 98 ARG A N 1
ATOM 757 C CA . ARG A 1 98 ? 13.927 7.747 1.240 1.00 96.19 98 ARG A CA 1
ATOM 758 C C . ARG A 1 98 ? 14.425 6.966 2.472 1.00 96.19 98 ARG A C 1
ATOM 760 O O . ARG A 1 98 ? 15.632 6.755 2.595 1.00 96.19 98 ARG A O 1
ATOM 767 N N . HIS A 1 99 ? 13.510 6.555 3.353 1.00 96.88 99 HIS A N 1
ATOM 768 C CA . HIS A 1 99 ? 13.758 5.810 4.590 1.00 96.88 99 HIS A CA 1
ATOM 769 C C . HIS A 1 99 ? 13.651 4.287 4.430 1.00 96.88 99 HIS A C 1
ATOM 771 O O . HIS A 1 99 ? 13.988 3.567 5.366 1.00 96.88 99 HIS A O 1
ATOM 777 N N . ILE A 1 100 ? 13.247 3.792 3.255 1.00 97.81 100 ILE A N 1
ATOM 778 C CA . ILE A 1 100 ? 13.359 2.366 2.934 1.00 97.81 100 ILE A CA 1
ATOM 779 C C . ILE A 1 100 ? 14.837 1.967 2.953 1.00 97.81 100 ILE A C 1
ATOM 781 O O . ILE A 1 100 ? 15.679 2.718 2.470 1.00 97.81 100 ILE A O 1
ATOM 785 N N . GLU A 1 101 ? 15.181 0.817 3.504 1.00 97.56 101 GLU A N 1
ATOM 786 C CA . GLU A 1 101 ? 16.537 0.272 3.530 1.00 97.56 101 GLU A CA 1
ATOM 787 C C . GLU A 1 101 ? 16.798 -0.607 2.302 1.00 97.56 101 GLU A C 1
ATOM 789 O O . GLU A 1 101 ? 15.881 -1.193 1.738 1.00 97.56 101 GLU A O 1
ATOM 794 N N . GLU A 1 102 ? 18.057 -0.729 1.872 1.00 97.56 102 GLU A N 1
ATOM 795 C CA . GLU A 1 102 ? 18.404 -1.621 0.749 1.00 97.56 102 GLU A CA 1
ATOM 796 C C . GLU A 1 102 ? 18.145 -3.102 1.068 1.00 97.56 102 GLU A C 1
ATOM 798 O O . GLU A 1 102 ? 17.934 -3.895 0.157 1.00 97.56 102 GLU A O 1
ATOM 803 N N . SER A 1 103 ? 18.140 -3.465 2.353 1.00 97.88 103 SER A N 1
ATOM 804 C CA . SER A 1 103 ? 17.827 -4.805 2.857 1.00 97.88 103 SER A CA 1
ATOM 805 C C . SER A 1 103 ? 16.335 -5.059 3.080 1.00 97.88 103 SER A C 1
ATOM 807 O O . SER A 1 103 ? 15.981 -6.138 3.553 1.00 97.88 103 SER A O 1
ATOM 809 N N . ALA A 1 104 ? 15.466 -4.083 2.798 1.00 98.19 104 ALA A N 1
ATOM 810 C CA . ALA A 1 104 ? 14.026 -4.253 2.947 1.00 98.19 104 ALA A CA 1
ATOM 811 C C . ALA A 1 104 ? 13.508 -5.393 2.044 1.00 98.19 104 ALA A C 1
ATOM 813 O O . ALA A 1 104 ? 14.031 -5.593 0.943 1.00 98.19 104 ALA A O 1
ATOM 814 N N . PRO A 1 105 ? 12.479 -6.142 2.481 1.00 97.94 105 PRO A N 1
ATOM 815 C CA . PRO A 1 105 ? 11.964 -7.270 1.713 1.00 97.94 105 PRO A CA 1
ATOM 816 C C . PRO A 1 105 ? 11.335 -6.813 0.383 1.00 97.94 105 PRO A C 1
ATOM 818 O O . PRO A 1 105 ? 10.877 -5.666 0.298 1.00 97.94 105 PRO A O 1
ATOM 821 N N . PRO A 1 106 ? 11.249 -7.697 -0.632 1.00 97.94 106 PRO A N 1
ATOM 822 C CA . PRO A 1 106 ? 10.728 -7.350 -1.951 1.00 97.94 106 PRO A CA 1
ATOM 823 C C . PRO A 1 106 ? 9.324 -6.747 -1.915 1.00 97.94 106 PRO A C 1
ATOM 825 O O . PRO A 1 106 ? 8.353 -7.402 -1.527 1.00 97.94 106 PRO A O 1
ATOM 828 N N . GLN A 1 107 ? 9.208 -5.487 -2.338 1.00 98.31 107 GLN A N 1
ATOM 829 C CA . GLN A 1 107 ? 7.947 -4.745 -2.303 1.00 98.31 107 GLN A CA 1
ATOM 830 C C . GLN A 1 107 ? 7.757 -3.823 -3.510 1.00 98.31 107 GLN A C 1
ATOM 832 O O . GLN A 1 107 ? 8.710 -3.228 -4.013 1.00 98.31 107 GLN A O 1
ATOM 837 N N . ILE A 1 108 ? 6.506 -3.649 -3.937 1.00 98.38 108 ILE A N 1
ATOM 838 C CA . ILE A 1 108 ? 6.113 -2.604 -4.889 1.00 98.38 108 ILE A CA 1
ATOM 839 C C . ILE A 1 108 ? 5.228 -1.588 -4.165 1.00 98.38 108 ILE A C 1
ATOM 841 O O . ILE A 1 108 ? 4.207 -1.937 -3.573 1.00 98.38 108 ILE A O 1
ATOM 845 N N . VAL A 1 109 ? 5.630 -0.318 -4.206 1.00 97.75 109 VAL A N 1
ATOM 846 C CA . VAL A 1 109 ? 5.022 0.766 -3.420 1.00 97.75 109 VAL A CA 1
ATOM 847 C C . VAL A 1 109 ? 4.631 1.963 -4.286 1.00 97.75 109 VAL A C 1
ATOM 849 O O . VAL A 1 109 ? 5.080 2.116 -5.425 1.00 97.75 109 VAL A O 1
ATOM 852 N N . GLY A 1 110 ? 3.780 2.840 -3.748 1.00 95.12 110 GLY A N 1
ATOM 853 C CA . GLY A 1 110 ? 3.197 3.970 -4.479 1.00 95.12 110 GLY A CA 1
ATOM 854 C C . GLY A 1 110 ? 3.055 5.269 -3.680 1.00 95.12 110 GLY A C 1
ATOM 855 O O . GLY A 1 110 ? 2.274 6.139 -4.064 1.00 95.12 110 GLY A O 1
ATOM 856 N N . HIS A 1 111 ? 3.762 5.420 -2.560 1.00 94.88 111 HIS A N 1
ATOM 857 C CA . HIS A 1 111 ? 3.591 6.563 -1.663 1.00 94.88 111 HIS A CA 1
ATOM 858 C C . HIS A 1 111 ? 4.455 7.774 -2.045 1.00 94.88 111 HIS A C 1
ATOM 860 O O . HIS A 1 111 ? 3.928 8.860 -2.308 1.00 94.88 111 HIS A O 1
ATOM 866 N N . SER A 1 112 ? 5.785 7.641 -2.077 1.00 95.25 112 SER A N 1
ATOM 867 C CA . SER A 1 112 ? 6.685 8.751 -2.440 1.00 95.25 112 SER A CA 1
ATOM 868 C C . SER A 1 112 ? 6.631 9.041 -3.934 1.00 95.25 112 SER A C 1
ATOM 870 O O . SER A 1 112 ? 6.511 8.129 -4.738 1.00 95.25 112 SER A O 1
ATOM 872 N N . MET A 1 113 ? 6.669 10.316 -4.310 1.00 94.56 113 MET A N 1
ATOM 873 C CA . MET A 1 113 ? 6.575 10.721 -5.713 1.00 94.56 113 MET A CA 1
ATOM 874 C C . MET A 1 113 ? 7.956 10.655 -6.366 1.00 94.56 113 MET A C 1
ATOM 876 O O . MET A 1 113 ? 8.926 11.118 -5.767 1.00 94.56 113 MET A O 1
ATOM 880 N N . HIS A 1 114 ? 8.027 10.114 -7.580 1.00 94.25 114 HIS A N 1
ATOM 881 C CA . HIS A 1 114 ? 9.250 10.046 -8.381 1.00 94.25 114 HIS A CA 1
ATOM 882 C C . HIS A 1 114 ? 8.983 10.482 -9.827 1.00 94.25 114 HIS A C 1
ATOM 884 O O . HIS A 1 114 ? 7.859 10.402 -10.308 1.00 94.25 114 HIS A O 1
ATOM 890 N N . ALA A 1 115 ? 10.012 10.934 -10.548 1.00 92.69 115 ALA A N 1
ATOM 891 C CA . ALA A 1 115 ? 9.888 11.247 -11.976 1.00 92.69 115 ALA A CA 1
ATOM 892 C C . ALA A 1 115 ? 9.852 9.979 -12.855 1.00 92.69 115 ALA A C 1
ATOM 894 O O . ALA A 1 115 ? 9.260 9.984 -13.930 1.00 92.69 115 ALA A O 1
ATOM 895 N N . SER A 1 116 ? 10.450 8.885 -12.386 1.00 94.06 116 SER A N 1
ATOM 896 C CA . SER A 1 116 ? 10.456 7.566 -13.025 1.00 94.06 116 SER A CA 1
ATOM 897 C C . SER A 1 116 ? 10.330 6.478 -11.958 1.00 94.06 116 SER A C 1
ATOM 899 O O . SER A 1 116 ? 10.558 6.745 -10.773 1.00 94.06 116 SER A O 1
ATOM 901 N N . ALA A 1 117 ? 9.987 5.249 -12.359 1.00 96.00 117 ALA A N 1
ATOM 902 C CA . ALA A 1 117 ? 10.055 4.115 -11.442 1.00 96.00 117 ALA A CA 1
ATOM 903 C C . ALA A 1 117 ? 11.455 4.053 -10.814 1.00 96.00 117 ALA A C 1
ATOM 905 O O . ALA A 1 117 ? 12.463 4.223 -11.502 1.00 96.00 117 ALA A O 1
ATOM 906 N N . THR A 1 118 ? 11.509 3.900 -9.494 1.00 96.88 118 THR A N 1
ATOM 907 C CA . THR A 1 118 ? 12.761 3.984 -8.734 1.00 96.88 118 THR A CA 1
ATOM 908 C C . THR A 1 118 ? 12.905 2.767 -7.840 1.00 96.88 118 THR A C 1
ATOM 910 O O . THR A 1 118 ? 11.970 2.407 -7.129 1.00 96.88 118 THR A O 1
ATOM 913 N N . ARG A 1 119 ? 14.088 2.154 -7.857 1.00 97.44 119 ARG A N 1
ATOM 914 C CA . ARG A 1 119 ? 14.427 0.973 -7.064 1.00 97.44 119 ARG A CA 1
ATOM 915 C C . ARG A 1 119 ? 15.399 1.335 -5.940 1.00 97.44 119 ARG A C 1
ATOM 917 O O . ARG A 1 119 ? 16.336 2.102 -6.158 1.00 97.44 119 ARG A O 1
ATOM 924 N N . LYS A 1 120 ? 15.194 0.751 -4.760 1.00 97.62 120 LYS A N 1
ATOM 925 C CA . LYS A 1 120 ? 16.149 0.736 -3.647 1.00 97.62 120 LYS A CA 1
ATOM 926 C C . LYS A 1 120 ? 16.198 -0.681 -3.081 1.00 97.62 120 LYS A C 1
ATOM 928 O O . LYS A 1 120 ? 15.218 -1.138 -2.502 1.00 97.62 120 LYS A O 1
ATOM 933 N N . GLY A 1 121 ? 17.308 -1.383 -3.316 1.00 96.94 121 GLY A N 1
ATOM 934 C CA . GLY A 1 121 ? 17.383 -2.826 -3.072 1.00 96.94 121 GLY A CA 1
ATOM 935 C C . GLY A 1 121 ? 16.292 -3.578 -3.841 1.00 96.94 121 GLY A C 1
ATOM 936 O O . GLY A 1 121 ? 16.145 -3.408 -5.058 1.00 96.94 121 GLY A O 1
ATOM 937 N N . ASP A 1 122 ? 15.485 -4.344 -3.112 1.00 97.00 122 ASP A N 1
ATOM 938 C CA . ASP A 1 122 ? 14.341 -5.081 -3.654 1.00 97.00 122 ASP A CA 1
ATOM 939 C C . ASP A 1 122 ? 13.007 -4.327 -3.554 1.00 97.00 122 ASP A C 1
ATOM 941 O O . ASP A 1 122 ? 11.956 -4.885 -3.853 1.00 97.00 122 ASP A O 1
ATOM 945 N N . VAL A 1 123 ? 13.008 -3.042 -3.192 1.00 98.31 123 VAL A N 1
ATOM 946 C CA . VAL A 1 123 ? 11.785 -2.228 -3.168 1.00 98.31 123 VAL A CA 1
ATOM 947 C C . VAL A 1 123 ? 11.717 -1.325 -4.393 1.00 98.31 123 VAL A C 1
ATOM 949 O O . VAL A 1 123 ? 12.660 -0.591 -4.695 1.00 98.31 123 VAL A O 1
ATOM 952 N N . ILE A 1 124 ? 10.577 -1.337 -5.086 1.00 98.38 124 ILE A N 1
ATOM 953 C CA . ILE A 1 124 ? 10.316 -0.517 -6.273 1.00 98.38 124 ILE A CA 1
ATOM 954 C C . ILE A 1 124 ? 9.173 0.457 -5.982 1.00 98.38 124 ILE A C 1
ATOM 956 O O . ILE A 1 124 ? 8.051 0.051 -5.691 1.00 98.38 124 ILE A O 1
ATOM 960 N N . CYS A 1 125 ? 9.428 1.756 -6.121 1.00 97.62 125 CYS A N 1
ATOM 961 C CA . CYS A 1 125 ? 8.401 2.789 -6.067 1.00 97.62 125 CYS A CA 1
ATOM 962 C C . CYS A 1 125 ? 7.908 3.144 -7.476 1.00 97.62 125 CYS A C 1
ATOM 964 O O . CYS A 1 125 ? 8.681 3.606 -8.319 1.00 97.62 125 CYS A O 1
ATOM 966 N N . GLY A 1 126 ? 6.610 2.949 -7.723 1.00 95.88 126 GLY A N 1
ATOM 967 C CA . GLY A 1 126 ? 5.953 3.189 -9.013 1.00 95.88 126 GLY A CA 1
ATOM 968 C C . GLY A 1 126 ? 5.143 4.484 -9.108 1.00 95.88 126 GLY A C 1
ATOM 969 O O . GLY A 1 126 ? 4.464 4.706 -10.111 1.00 95.88 126 GLY A O 1
ATOM 970 N N . ASN A 1 127 ? 5.156 5.344 -8.084 1.00 95.06 127 ASN A N 1
ATOM 971 C CA . ASN A 1 127 ? 4.347 6.568 -8.077 1.00 95.06 127 ASN A CA 1
ATOM 972 C C . ASN A 1 127 ? 4.989 7.693 -8.900 1.00 95.06 127 ASN A C 1
ATOM 974 O O . ASN A 1 127 ? 5.609 8.618 -8.373 1.00 95.06 127 ASN A O 1
ATOM 978 N N . VAL A 1 128 ? 4.781 7.606 -10.213 1.00 94.44 128 VAL A N 1
ATOM 979 C CA . VAL A 1 128 ? 5.281 8.579 -11.193 1.00 94.44 128 VAL A CA 1
ATOM 980 C C . VAL A 1 128 ? 4.246 9.624 -11.609 1.00 94.44 128 VAL A C 1
ATOM 982 O O . VAL A 1 128 ? 4.586 10.730 -12.021 1.00 94.44 128 VAL A O 1
ATOM 985 N N . ILE A 1 129 ? 2.958 9.312 -11.446 1.00 86.56 129 ILE A N 1
ATOM 986 C CA . ILE A 1 129 ? 1.855 10.126 -11.980 1.00 86.56 129 ILE A CA 1
ATOM 987 C C . ILE A 1 129 ? 1.808 11.511 -11.328 1.00 86.56 129 ILE A C 1
ATOM 989 O O . ILE A 1 129 ? 1.546 12.507 -12.000 1.00 86.56 129 ILE A O 1
ATOM 993 N N . ARG A 1 130 ? 2.041 11.597 -10.013 1.00 84.81 130 ARG A N 1
ATOM 994 C CA . ARG A 1 130 ? 1.897 12.866 -9.286 1.00 84.81 130 ARG A CA 1
ATOM 995 C C . ARG A 1 130 ? 3.013 13.859 -9.591 1.00 84.81 130 ARG A C 1
ATOM 997 O O . ARG A 1 130 ? 2.718 15.033 -9.794 1.00 84.81 130 ARG A O 1
ATOM 1004 N N . GLN A 1 131 ? 4.269 13.413 -9.637 1.00 91.31 131 GLN A N 1
ATOM 1005 C CA . GLN A 1 131 ? 5.394 14.307 -9.933 1.00 91.31 131 GLN A CA 1
ATOM 1006 C C . GLN A 1 131 ? 5.379 14.775 -11.388 1.00 91.31 131 GLN A C 1
ATOM 1008 O O . GLN A 1 131 ? 5.741 15.913 -11.674 1.00 91.31 131 GLN A O 1
ATOM 1013 N N . ASN A 1 132 ? 4.905 13.919 -12.287 1.00 90.88 132 ASN A N 1
ATOM 1014 C CA . ASN A 1 132 ? 4.803 14.220 -13.706 1.00 90.88 132 ASN A CA 1
ATOM 1015 C C . ASN A 1 132 ? 3.423 14.767 -14.101 1.00 90.88 132 ASN A C 1
ATOM 1017 O O . ASN A 1 132 ? 3.082 14.840 -15.283 1.00 90.88 132 ASN A O 1
ATOM 1021 N N . GLN A 1 133 ? 2.591 15.152 -13.131 1.00 85.62 133 GLN A N 1
ATOM 1022 C CA . GLN A 1 133 ? 1.264 15.662 -13.429 1.00 85.62 133 GLN A CA 1
ATOM 1023 C C . GLN A 1 133 ? 1.399 16.903 -14.328 1.00 85.62 133 GLN A C 1
ATOM 1025 O O . GLN A 1 133 ? 2.019 17.890 -13.937 1.00 85.62 133 GLN A O 1
ATOM 1030 N N . ARG A 1 134 ? 0.763 16.867 -15.510 1.00 85.62 134 ARG A N 1
ATOM 1031 C CA . ARG A 1 134 ? 0.774 17.910 -16.566 1.00 85.62 134 ARG A CA 1
ATOM 1032 C C . ARG A 1 134 ? 1.973 17.899 -17.521 1.00 85.62 134 ARG A C 1
ATOM 1034 O O . ARG A 1 134 ? 2.006 18.759 -18.402 1.00 85.62 134 ARG A O 1
ATOM 1041 N N . SER A 1 135 ? 2.914 16.961 -17.417 1.00 87.12 135 SER A N 1
ATOM 1042 C CA . SER A 1 135 ? 3.877 16.745 -18.503 1.00 87.12 135 SER A CA 1
ATOM 1043 C C . SER A 1 135 ? 3.258 15.880 -19.608 1.00 87.12 135 SER A C 1
ATOM 1045 O O . SER A 1 135 ? 2.413 15.019 -19.359 1.00 87.12 135 SER A O 1
ATOM 1047 N N . GLN A 1 136 ? 3.655 16.123 -20.860 1.00 87.75 136 GLN A N 1
ATOM 1048 C CA . GLN A 1 136 ? 3.346 15.193 -21.946 1.00 87.75 136 GLN A CA 1
ATOM 1049 C C . GLN A 1 136 ? 4.164 13.917 -21.735 1.00 87.75 136 GLN A C 1
ATOM 1051 O O . GLN A 1 136 ? 5.388 1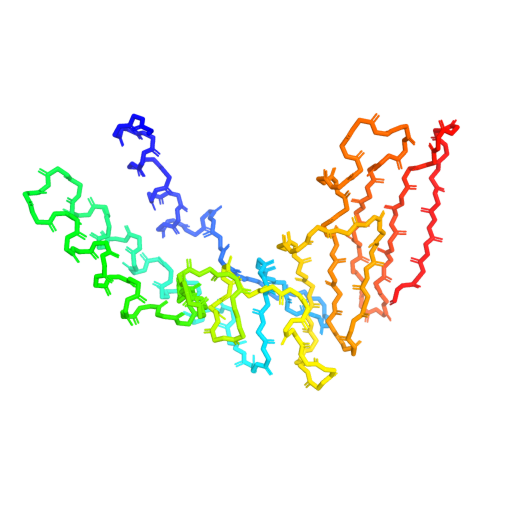3.995 -21.679 1.00 87.75 136 GLN A O 1
ATOM 1056 N N . GLY A 1 137 ? 3.498 12.767 -21.618 1.00 85.12 137 GLY A N 1
ATOM 1057 C CA . GLY A 1 137 ? 4.180 11.506 -21.315 1.00 85.12 137 GLY A CA 1
ATOM 1058 C C . GLY A 1 137 ? 4.546 11.347 -19.834 1.00 85.12 137 GLY A C 1
ATOM 1059 O O . GLY A 1 137 ? 5.506 10.676 -19.482 1.00 85.12 137 GLY A O 1
ATOM 1060 N N . GLY A 1 138 ? 3.824 12.013 -18.934 1.00 84.62 138 GLY A N 1
ATOM 1061 C CA . GLY A 1 138 ? 4.048 11.872 -17.496 1.00 84.62 138 GLY A CA 1
ATOM 1062 C C . GLY A 1 138 ? 3.485 10.586 -16.889 1.00 84.62 138 GLY A C 1
ATOM 1063 O O . GLY A 1 138 ? 3.681 10.316 -15.702 1.00 84.62 138 GLY A O 1
ATOM 1064 N N . GLU A 1 139 ? 2.736 9.813 -17.672 1.00 91.69 139 GLU A N 1
ATOM 1065 C CA . GLU A 1 139 ? 2.063 8.607 -17.221 1.00 91.69 139 GLU A CA 1
ATOM 1066 C C . GLU A 1 139 ? 2.998 7.398 -17.246 1.00 91.69 139 GLU A C 1
ATOM 1068 O O . GLU A 1 139 ? 3.695 7.146 -18.230 1.00 91.69 139 GLU A O 1
ATOM 1073 N N . GLY A 1 140 ? 2.943 6.590 -16.190 1.00 93.81 140 GLY A N 1
ATOM 1074 C CA . GLY A 1 140 ? 3.596 5.295 -16.178 1.00 93.81 140 GLY A CA 1
ATOM 1075 C C . GLY A 1 140 ? 2.972 4.342 -15.172 1.00 93.81 140 GLY A C 1
ATOM 1076 O O . GLY A 1 140 ? 2.319 4.764 -14.216 1.00 93.81 140 GLY A O 1
ATOM 1077 N N . VAL A 1 141 ? 3.148 3.052 -15.430 1.00 94.88 141 VAL A N 1
ATOM 1078 C CA . VAL A 1 141 ? 2.616 1.952 -14.625 1.00 94.88 141 VAL A CA 1
ATOM 1079 C C . VAL A 1 141 ? 3.649 0.838 -14.520 1.00 94.88 141 VAL A C 1
ATOM 1081 O O . VAL A 1 141 ? 4.428 0.602 -15.446 1.00 94.88 141 VAL A O 1
ATOM 1084 N N . LEU A 1 142 ? 3.642 0.144 -13.385 1.00 96.56 142 LEU A N 1
ATOM 1085 C CA . LEU A 1 142 ? 4.414 -1.077 -13.197 1.00 96.56 142 LEU A CA 1
ATOM 1086 C C . LEU A 1 142 ? 3.549 -2.289 -13.532 1.00 96.56 142 LEU A C 1
ATOM 1088 O O . LEU A 1 142 ? 2.367 -2.331 -13.190 1.00 96.56 142 LEU A O 1
ATOM 1092 N N . MET A 1 143 ? 4.158 -3.281 -14.166 1.00 96.50 143 MET A N 1
ATOM 1093 C CA . MET A 1 143 ? 3.573 -4.594 -14.390 1.00 96.50 143 MET A CA 1
ATOM 1094 C C . MET A 1 143 ? 4.559 -5.640 -13.905 1.00 96.50 143 MET A C 1
ATOM 1096 O O . MET A 1 143 ? 5.649 -5.785 -14.456 1.00 96.50 143 MET A O 1
ATOM 1100 N N . GLU A 1 144 ? 4.162 -6.371 -12.880 1.00 97.56 144 GLU A N 1
ATOM 1101 C CA . GLU A 1 144 ? 4.892 -7.539 -12.427 1.00 97.56 144 GLU A CA 1
ATOM 1102 C C . GLU A 1 144 ? 4.443 -8.772 -13.217 1.00 97.56 144 GLU A C 1
ATOM 1104 O O . GLU A 1 144 ? 3.274 -8.938 -13.564 1.00 97.56 144 GLU A O 1
ATOM 1109 N N . THR A 1 145 ? 5.403 -9.639 -13.500 1.00 95.31 145 THR A N 1
ATOM 1110 C CA . THR A 1 145 ? 5.213 -10.990 -14.020 1.00 95.31 145 THR A CA 1
ATOM 1111 C C . THR A 1 145 ? 5.942 -11.965 -13.099 1.00 95.31 145 THR A C 1
ATOM 1113 O O . THR A 1 145 ? 6.708 -11.554 -12.230 1.00 95.31 145 THR A O 1
ATOM 1116 N N . SER A 1 146 ? 5.799 -13.270 -13.329 1.00 93.88 146 SER A N 1
ATOM 1117 C CA . SER A 1 146 ? 6.522 -14.282 -12.548 1.00 93.88 146 SER A CA 1
ATOM 1118 C C . SER A 1 146 ? 8.054 -14.197 -12.637 1.00 93.88 146 SER A C 1
ATOM 1120 O O . SER A 1 146 ? 8.732 -14.831 -11.837 1.00 93.88 146 SER A O 1
ATOM 1122 N N . SER A 1 147 ? 8.612 -13.485 -13.622 1.00 93.06 147 SER A N 1
ATOM 1123 C CA . SER A 1 147 ? 10.063 -13.410 -13.855 1.00 93.06 147 SER A CA 1
ATOM 1124 C C . SER A 1 147 ? 10.661 -12.012 -13.729 1.00 93.06 147 SER A C 1
ATOM 1126 O O . SER A 1 147 ? 11.866 -11.892 -13.542 1.00 93.06 147 SER A O 1
ATOM 1128 N N . GLU A 1 148 ? 9.861 -10.960 -13.895 1.00 95.75 148 GLU A N 1
ATOM 1129 C CA . GLU A 1 148 ? 10.361 -9.586 -14.007 1.00 95.75 148 GLU A CA 1
ATOM 1130 C C . GLU A 1 148 ? 9.284 -8.548 -13.682 1.00 95.75 148 GLU A C 1
ATOM 1132 O O . GLU A 1 148 ? 8.086 -8.810 -13.833 1.00 95.75 148 GLU A O 1
ATOM 1137 N N . VAL A 1 149 ? 9.727 -7.344 -13.312 1.00 97.75 149 VAL A N 1
ATOM 1138 C CA . VAL A 1 149 ? 8.886 -6.150 -13.191 1.00 97.75 149 VAL A CA 1
ATOM 1139 C C . VAL A 1 149 ? 9.221 -5.203 -14.338 1.00 97.75 149 VAL A C 1
ATOM 1141 O O . VAL A 1 149 ? 10.376 -4.834 -14.542 1.00 97.75 149 VAL A O 1
ATOM 1144 N N . LYS A 1 150 ? 8.202 -4.795 -15.093 1.00 97.75 150 LYS A N 1
ATOM 1145 C CA . LYS A 1 150 ? 8.329 -3.840 -16.196 1.00 97.75 150 LYS A CA 1
ATOM 1146 C C . LYS A 1 150 ? 7.734 -2.499 -15.830 1.00 97.75 150 LYS A C 1
ATOM 1148 O O . LYS A 1 150 ? 6.634 -2.434 -15.283 1.00 97.75 150 LYS A O 1
ATOM 1153 N N . PHE A 1 151 ? 8.419 -1.435 -16.219 1.00 97.19 151 PHE A N 1
ATOM 1154 C CA . PHE A 1 151 ? 7.895 -0.082 -16.206 1.00 97.19 151 PHE A CA 1
ATOM 1155 C C . PHE A 1 151 ? 7.472 0.321 -17.614 1.00 97.19 151 PHE A C 1
ATOM 1157 O O . PHE A 1 151 ? 8.293 0.428 -18.525 1.00 97.19 151 PHE A O 1
ATOM 1164 N N . PHE A 1 152 ? 6.173 0.544 -17.780 1.00 96.62 152 PHE A N 1
ATOM 1165 C CA . PHE A 1 152 ? 5.591 1.098 -18.992 1.00 96.62 152 PHE A CA 1
ATOM 1166 C C . PHE A 1 152 ? 5.399 2.591 -18.780 1.00 96.62 152 PHE A C 1
ATOM 1168 O O . PHE A 1 152 ? 4.710 2.982 -17.838 1.00 96.62 152 PHE A O 1
ATOM 1175 N N . HIS A 1 153 ? 5.962 3.419 -19.653 1.00 94.94 153 HIS A N 1
ATOM 1176 C CA . HIS A 1 153 ? 5.794 4.867 -19.590 1.00 94.94 153 HIS A CA 1
ATOM 1177 C C . HIS A 1 153 ? 5.404 5.433 -20.947 1.00 94.94 153 HIS A C 1
ATOM 1179 O O . HIS A 1 153 ? 5.795 4.925 -22.000 1.00 94.94 153 HIS A O 1
ATOM 1185 N N . ARG A 1 154 ? 4.600 6.490 -20.928 1.00 94.38 154 ARG A N 1
ATOM 1186 C CA . ARG A 1 154 ? 4.216 7.205 -22.139 1.00 94.38 154 ARG A CA 1
ATOM 1187 C C . ARG A 1 154 ? 5.295 8.228 -22.477 1.00 94.38 154 ARG A C 1
ATOM 1189 O O . ARG A 1 154 ? 5.727 8.970 -21.615 1.00 94.38 154 ARG A O 1
ATOM 1196 N N . ASN A 1 155 ? 5.710 8.310 -23.731 1.00 92.50 155 ASN A N 1
ATOM 1197 C CA . ASN A 1 155 ? 6.632 9.343 -24.195 1.00 92.50 155 ASN A CA 1
ATOM 1198 C C . ASN A 1 155 ? 5.874 10.620 -24.604 1.00 92.50 155 ASN A C 1
ATOM 1200 O O . ASN A 1 155 ? 4.672 10.560 -24.898 1.00 92.50 155 ASN A O 1
ATOM 1204 N N . PRO A 1 156 ? 6.552 11.782 -24.691 1.00 92.25 156 PRO A N 1
ATOM 1205 C CA . PRO A 1 156 ? 5.926 13.026 -25.144 1.00 92.25 156 PRO A CA 1
ATOM 1206 C C . PRO A 1 156 ? 5.297 12.935 -26.543 1.00 92.25 156 PRO A C 1
ATOM 1208 O O . PRO A 1 156 ? 4.268 13.558 -26.798 1.00 92.25 156 PRO A O 1
ATOM 1211 N N . ASP A 1 157 ? 5.876 12.120 -27.429 1.00 93.50 157 ASP A N 1
ATOM 1212 C CA . ASP A 1 157 ? 5.373 11.865 -28.787 1.00 93.50 157 ASP A CA 1
ATOM 1213 C C . ASP A 1 157 ? 4.161 10.912 -28.832 1.00 93.50 157 ASP A C 1
ATOM 1215 O O . ASP A 1 157 ? 3.594 10.663 -29.895 1.00 93.50 157 ASP A O 1
ATOM 1219 N N . GLY A 1 158 ? 3.735 10.399 -27.675 1.00 91.62 158 GLY A N 1
ATOM 1220 C CA . GLY A 1 158 ? 2.623 9.471 -27.532 1.00 91.62 158 GLY A CA 1
ATOM 1221 C C . GLY A 1 158 ? 2.973 8.000 -27.744 1.00 91.62 158 GLY A C 1
ATOM 1222 O O . GLY A 1 158 ? 2.076 7.168 -27.604 1.00 91.62 158 GLY A O 1
ATOM 1223 N N . SER A 1 159 ? 4.233 7.666 -28.033 1.00 95.19 159 SER A N 1
ATOM 1224 C CA . SER A 1 159 ? 4.715 6.283 -28.006 1.00 95.19 159 SER A CA 1
ATOM 1225 C C . SER A 1 159 ? 4.792 5.744 -26.570 1.00 95.19 159 SER A C 1
ATOM 1227 O O . SER A 1 159 ? 4.662 6.492 -25.599 1.00 95.19 159 SER A O 1
ATOM 1229 N N . VAL A 1 160 ? 4.977 4.430 -26.426 1.00 96.88 160 VAL A N 1
ATOM 1230 C CA . VAL A 1 160 ? 5.152 3.767 -25.126 1.00 96.88 160 VAL A CA 1
ATOM 1231 C C . VAL A 1 160 ? 6.564 3.203 -25.049 1.00 96.88 160 VAL A C 1
ATOM 1233 O O . VAL A 1 160 ? 6.952 2.399 -25.897 1.00 96.88 160 VAL A O 1
ATOM 1236 N N . GLY A 1 161 ? 7.315 3.624 -24.036 1.00 95.69 161 GLY A N 1
ATOM 1237 C CA . GLY A 1 161 ? 8.577 3.013 -23.639 1.00 95.69 161 GLY A CA 1
ATOM 1238 C C . GLY A 1 161 ? 8.342 1.884 -22.638 1.00 95.69 161 GLY A C 1
ATOM 1239 O O . GLY A 1 161 ? 7.398 1.927 -21.843 1.00 95.69 161 GLY A O 1
ATOM 1240 N N . VAL A 1 162 ? 9.190 0.856 -22.694 1.00 97.12 162 VAL A N 1
ATOM 1241 C CA . VAL A 1 162 ? 9.140 -0.298 -21.789 1.00 97.12 162 VAL A CA 1
ATOM 1242 C C . VAL A 1 162 ? 10.545 -0.619 -21.314 1.00 97.12 162 VAL A C 1
ATOM 1244 O O . VAL A 1 162 ? 11.446 -0.809 -22.129 1.00 97.12 162 VAL A O 1
ATOM 1247 N N . GLU A 1 163 ? 10.711 -0.711 -20.001 1.00 95.50 163 GLU A N 1
ATOM 1248 C CA . GLU A 1 163 ? 11.985 -1.011 -19.350 1.00 95.50 163 GLU A CA 1
ATOM 1249 C C . GLU A 1 163 ? 11.786 -2.088 -18.283 1.00 95.50 163 GLU A C 1
ATOM 1251 O O . GLU A 1 163 ? 10.722 -2.165 -17.6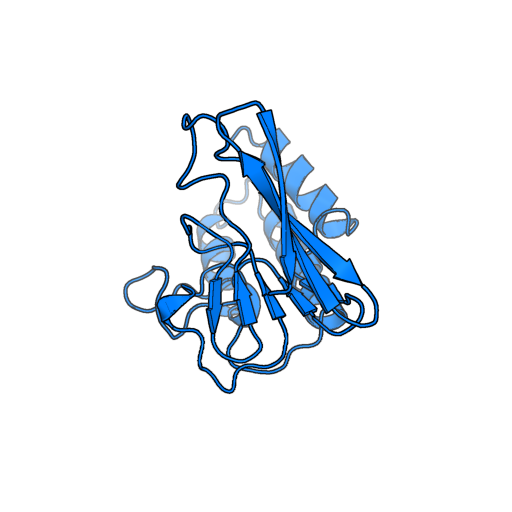67 1.00 95.50 163 GLU A O 1
ATOM 1256 N N . VAL A 1 164 ? 12.802 -2.923 -18.069 1.00 94.94 164 VAL A N 1
ATOM 1257 C CA . VAL A 1 164 ? 12.843 -3.862 -16.940 1.00 94.94 164 VAL A CA 1
ATOM 1258 C C . VAL A 1 164 ? 13.474 -3.134 -15.757 1.00 94.94 164 VAL A C 1
ATOM 1260 O O . VAL A 1 164 ? 14.548 -2.552 -15.917 1.00 94.94 164 VAL A O 1
ATOM 1263 N N . ILE A 1 165 ? 12.797 -3.144 -14.607 1.00 90.12 165 ILE A N 1
ATOM 1264 C CA . ILE A 1 165 ? 13.236 -2.481 -13.368 1.00 90.12 165 ILE A CA 1
ATOM 1265 C C . ILE A 1 165 ? 13.888 -3.484 -12.437 1.00 90.12 165 ILE A C 1
ATOM 1267 O O . ILE A 1 165 ? 13.316 -4.576 -12.235 1.00 90.12 165 ILE A O 1
#

Organism: NCBI:txid268735